Protein AF-A0A7Y5UTC5-F1 (afdb_monomer_lite)

Foldseek 3Di:
DDDPPADPVNVVVVVVVQVPDDPVRVVVVVVVVVVVVVVVQLVVLCVVCVPDDPVVSVLVVVCVVLPPVRSVVVVVVCVVVVND

Structure (mmCIF, N/CA/C/O backbone):
data_AF-A0A7Y5UTC5-F1
#
_entry.id   AF-A0A7Y5UTC5-F1
#
loop_
_atom_site.group_PDB
_atom_site.id
_atom_site.type_symbol
_atom_site.label_atom_id
_atom_site.label_alt_id
_atom_site.label_comp_id
_atom_site.label_asym_id
_atom_site.label_entity_id
_atom_site.label_seq_id
_atom_site.pdbx_PDB_ins_code
_atom_site.Cartn_x
_atom_site.Cartn_y
_atom_site.Cartn_z
_atom_site.occupancy
_atom_site.B_iso_or_equiv
_atom_site.auth_seq_id
_atom_site.auth_comp_id
_atom_site.auth_asym_id
_atom_site.auth_atom_id
_atom_site.pdbx_PDB_model_num
ATOM 1 N N . MET A 1 1 ? 6.847 -23.659 -9.095 1.00 45.91 1 MET A N 1
ATOM 2 C CA . MET A 1 1 ? 7.168 -22.288 -9.545 1.00 45.91 1 MET A CA 1
ATOM 3 C C . MET A 1 1 ? 6.751 -22.196 -11.004 1.00 45.91 1 MET A C 1
ATOM 5 O O . MET A 1 1 ? 7.249 -22.996 -11.785 1.00 45.91 1 MET A O 1
ATOM 9 N N . ARG A 1 2 ? 5.760 -21.366 -11.362 1.00 53.53 2 ARG A N 1
ATOM 10 C CA . ARG A 1 2 ? 5.371 -21.222 -12.777 1.00 53.53 2 ARG A CA 1
ATOM 11 C C . ARG A 1 2 ? 6.510 -20.523 -13.534 1.00 53.53 2 ARG A C 1
ATOM 13 O O . ARG A 1 2 ? 7.109 -19.614 -12.954 1.00 53.53 2 ARG A O 1
ATOM 20 N N . PRO A 1 3 ? 6.819 -20.920 -14.781 1.00 54.72 3 PRO A N 1
ATOM 21 C CA . PRO A 1 3 ? 7.595 -20.075 -15.678 1.00 54.72 3 PRO A CA 1
ATOM 22 C C . PRO A 1 3 ? 6.942 -18.693 -15.699 1.00 54.72 3 PRO A C 1
ATOM 24 O O . PRO A 1 3 ? 5.719 -18.599 -15.699 1.00 54.72 3 PRO A O 1
ATOM 27 N N . SER A 1 4 ? 7.743 -17.635 -15.640 1.00 68.44 4 SER A N 1
ATOM 28 C CA . SER A 1 4 ? 7.244 -16.266 -15.742 1.00 68.44 4 SER A CA 1
ATOM 29 C C . SER A 1 4 ? 6.338 -16.150 -16.974 1.00 68.44 4 SER A C 1
ATOM 31 O O . SER A 1 4 ? 6.834 -16.250 -18.094 1.00 68.44 4 SER A O 1
ATOM 33 N N . ASP A 1 5 ? 5.034 -15.900 -16.777 1.00 84.38 5 ASP A N 1
ATOM 34 C CA . ASP A 1 5 ? 4.056 -15.631 -17.855 1.00 84.38 5 ASP A CA 1
ATOM 35 C C . ASP A 1 5 ? 4.455 -14.393 -18.697 1.00 84.38 5 ASP A C 1
ATOM 37 O O . ASP A 1 5 ? 3.822 -14.043 -19.689 1.00 84.38 5 ASP A O 1
ATOM 41 N N . THR A 1 6 ? 5.529 -13.706 -18.298 1.00 85.25 6 THR A N 1
ATOM 42 C CA . THR A 1 6 ? 6.207 -12.653 -19.046 1.00 85.25 6 THR A CA 1
ATOM 43 C C . THR A 1 6 ? 7.492 -13.201 -19.675 1.00 85.25 6 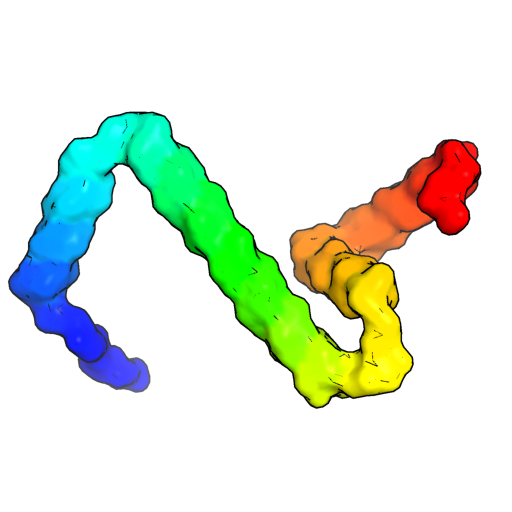THR A C 1
ATOM 45 O O . THR A 1 6 ? 8.422 -13.596 -18.968 1.00 85.25 6 THR A O 1
ATOM 48 N N . SER A 1 7 ? 7.583 -13.196 -21.006 1.00 92.00 7 SER A N 1
ATOM 49 C CA . SER A 1 7 ? 8.828 -13.560 -21.695 1.00 92.00 7 SER A CA 1
ATOM 50 C C . SER A 1 7 ? 9.939 -12.526 -21.429 1.00 92.00 7 SER A C 1
ATOM 52 O O . SER A 1 7 ? 9.636 -11.359 -21.153 1.00 92.00 7 SER A O 1
ATOM 54 N N . PRO A 1 8 ? 11.231 -12.893 -21.564 1.00 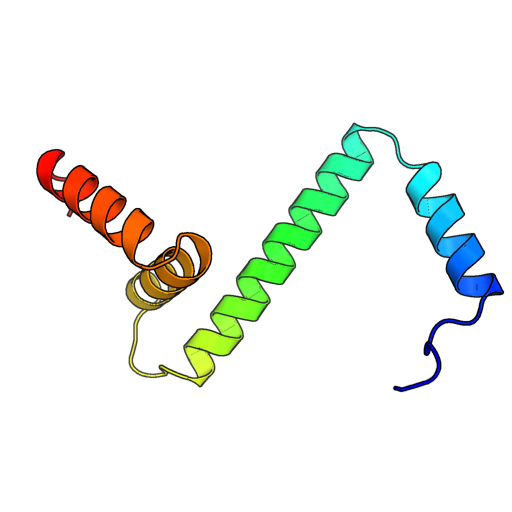92.69 8 PRO A N 1
ATOM 55 C CA . PRO A 1 8 ? 12.339 -11.959 -21.341 1.00 92.69 8 PRO A CA 1
ATOM 56 C C . PRO A 1 8 ? 12.246 -10.675 -22.179 1.00 92.69 8 PRO A C 1
ATOM 58 O O . PRO A 1 8 ? 12.527 -9.587 -21.683 1.00 92.69 8 PRO A O 1
ATOM 61 N N . ALA A 1 9 ? 11.779 -10.781 -23.427 1.00 93.75 9 ALA A N 1
ATOM 62 C CA . ALA A 1 9 ? 11.592 -9.631 -24.311 1.00 93.75 9 ALA A CA 1
ATOM 63 C C . ALA A 1 9 ? 10.512 -8.661 -23.795 1.00 93.75 9 ALA A C 1
ATOM 65 O O . ALA A 1 9 ? 10.691 -7.442 -23.847 1.00 93.75 9 ALA A O 1
ATOM 66 N N . ILE A 1 10 ? 9.404 -9.185 -23.258 1.00 94.50 10 ILE A N 1
ATOM 67 C CA . ILE A 1 10 ? 8.344 -8.351 -22.677 1.00 94.50 10 ILE A CA 1
ATOM 68 C C . ILE A 1 10 ? 8.820 -7.706 -21.376 1.00 94.50 10 ILE A C 1
ATOM 70 O O . ILE A 1 10 ? 8.550 -6.526 -21.155 1.00 94.50 10 ILE A O 1
ATOM 74 N N . GLN A 1 11 ? 9.575 -8.429 -20.546 1.00 93.56 11 GLN A N 1
ATOM 75 C CA . GLN A 1 11 ? 10.150 -7.851 -19.333 1.00 93.56 11 GLN A CA 1
ATOM 76 C C . GLN A 1 11 ? 11.110 -6.699 -19.666 1.00 93.56 11 GLN A C 1
ATOM 78 O O . GLN A 1 11 ? 10.979 -5.623 -19.091 1.00 93.56 11 GLN A O 1
ATOM 83 N N . ALA A 1 12 ? 11.989 -6.867 -20.661 1.00 95.56 12 ALA A N 1
ATOM 84 C CA . ALA A 1 12 ? 12.896 -5.808 -21.106 1.00 95.56 12 ALA A CA 1
ATOM 85 C C . ALA A 1 12 ? 12.145 -4.549 -21.578 1.00 95.56 12 ALA A C 1
ATOM 87 O O . ALA A 1 12 ? 12.544 -3.429 -21.255 1.00 95.56 12 ALA A O 1
ATOM 88 N N . ARG A 1 13 ? 11.021 -4.719 -22.290 1.00 96.31 13 ARG A N 1
ATOM 89 C CA . ARG A 1 13 ? 10.168 -3.599 -22.715 1.00 96.31 13 ARG A CA 1
ATOM 90 C C . ARG A 1 13 ? 9.505 -2.893 -21.531 1.00 96.31 13 ARG A C 1
ATOM 92 O O . ARG A 1 13 ? 9.489 -1.664 -21.501 1.00 96.31 13 ARG A O 1
ATOM 99 N N . LYS A 1 14 ? 8.977 -3.649 -20.563 1.00 94.44 14 LYS A N 1
ATOM 100 C CA . LYS A 1 14 ? 8.385 -3.092 -19.335 1.00 94.44 14 LYS A CA 1
ATOM 101 C C . LYS A 1 14 ? 9.416 -2.290 -18.546 1.00 94.44 14 LYS A C 1
ATOM 103 O O . LYS A 1 14 ? 9.137 -1.161 -18.156 1.00 94.44 14 LYS A O 1
ATOM 108 N N . ASP A 1 15 ? 10.614 -2.842 -18.375 1.00 95.50 15 ASP A N 1
ATOM 109 C CA . ASP A 1 15 ? 11.694 -2.176 -17.654 1.00 95.50 15 ASP A CA 1
ATOM 110 C C . ASP A 1 15 ? 12.137 -0.892 -18.358 1.00 95.50 15 ASP A C 1
ATOM 112 O O . ASP A 1 15 ? 12.359 0.123 -17.702 1.00 95.50 15 ASP A O 1
ATOM 116 N N . ALA A 1 16 ? 12.259 -0.914 -19.690 1.00 97.19 16 ALA A N 1
ATOM 117 C CA . ALA A 1 16 ? 12.593 0.274 -20.470 1.00 97.19 16 ALA A CA 1
ATOM 118 C C . ALA A 1 16 ? 11.532 1.374 -20.302 1.00 97.19 16 ALA A C 1
ATOM 120 O O . ALA A 1 16 ? 11.890 2.514 -20.013 1.00 97.19 16 ALA A O 1
ATOM 121 N N . GLY A 1 17 ? 10.246 1.016 -20.394 1.00 96.62 17 GLY A N 1
ATOM 122 C CA . GLY A 1 17 ? 9.138 1.953 -20.186 1.00 96.62 17 GLY A CA 1
ATOM 123 C C . GLY A 1 17 ? 9.096 2.526 -18.768 1.00 96.62 17 GLY A C 1
ATOM 124 O O . GL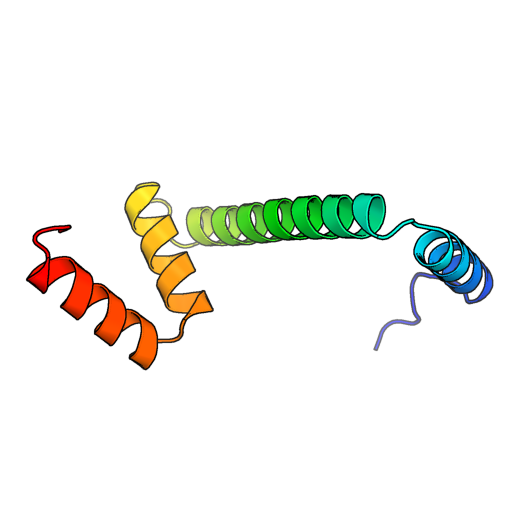Y A 1 17 ? 8.913 3.724 -18.591 1.00 96.62 17 GLY A O 1
ATOM 125 N N . TYR A 1 18 ? 9.339 1.705 -17.743 1.00 94.94 18 TYR A N 1
ATOM 126 C CA . TYR A 1 18 ? 9.411 2.193 -16.363 1.00 94.94 18 TYR A CA 1
ATOM 127 C C . TYR A 1 18 ? 10.617 3.120 -16.141 1.00 94.94 18 TYR A C 1
ATOM 129 O O . TYR A 1 18 ? 10.508 4.150 -15.473 1.00 94.94 18 TYR A O 1
ATOM 137 N N . ARG A 1 19 ? 11.779 2.792 -16.726 1.00 96.19 19 ARG A N 1
ATOM 138 C CA . ARG A 1 19 ? 12.982 3.633 -16.629 1.00 96.19 19 ARG A CA 1
ATOM 139 C C . ARG A 1 19 ? 12.805 4.985 -17.319 1.00 96.19 19 ARG A C 1
ATOM 141 O O . ARG A 1 19 ? 13.378 5.950 -16.821 1.00 96.19 19 ARG A O 1
ATOM 148 N N . SER A 1 20 ? 12.010 5.069 -18.386 1.00 97.62 20 SER A N 1
ATOM 149 C CA . SER A 1 20 ? 11.754 6.329 -19.092 1.00 97.62 20 SER A CA 1
ATOM 150 C C . SER A 1 20 ? 10.786 7.273 -18.378 1.00 97.62 20 SER A C 1
ATOM 152 O O . SER A 1 20 ? 10.710 8.431 -18.769 1.00 97.62 20 SER A O 1
ATOM 154 N N . LEU A 1 21 ? 10.067 6.815 -17.346 1.00 97.81 21 LEU A N 1
ATOM 155 C CA . LEU A 1 21 ? 9.171 7.679 -16.574 1.00 97.81 21 LEU A CA 1
ATOM 156 C C . LEU A 1 21 ? 9.956 8.763 -15.827 1.00 97.81 21 LEU A C 1
ATOM 158 O O . LEU A 1 21 ? 10.931 8.459 -15.123 1.00 97.81 21 LEU A O 1
ATOM 162 N N . SER A 1 22 ? 9.472 10.000 -15.910 1.00 98.31 22 SER A N 1
ATOM 163 C CA . SER A 1 22 ? 9.895 11.110 -15.058 1.00 98.31 22 SER A CA 1
ATOM 164 C C . SER A 1 22 ? 9.558 10.847 -13.580 1.00 98.31 22 SER A C 1
ATOM 166 O O . SER A 1 22 ? 8.724 9.990 -13.266 1.00 98.31 22 SER A O 1
ATOM 168 N N . PRO A 1 23 ? 10.164 11.583 -12.628 1.00 97.62 23 PRO A N 1
ATOM 169 C CA . PRO A 1 23 ? 9.835 11.438 -11.210 1.00 97.62 23 PRO A CA 1
ATOM 170 C C . PRO A 1 23 ? 8.341 11.619 -10.895 1.00 97.62 23 PRO A C 1
ATOM 172 O O . PRO A 1 23 ? 7.807 10.879 -10.071 1.00 97.62 23 PRO A O 1
ATOM 175 N N . THR A 1 24 ? 7.661 12.552 -11.569 1.00 98.31 24 THR A N 1
ATOM 176 C CA . THR A 1 24 ? 6.223 12.798 -11.381 1.00 98.31 24 THR A CA 1
ATOM 177 C C . THR A 1 24 ? 5.387 11.624 -11.875 1.00 98.31 24 THR A C 1
ATOM 179 O O . THR A 1 24 ? 4.579 11.104 -11.111 1.00 98.31 24 THR A O 1
ATOM 182 N N . GLU A 1 25 ? 5.638 11.139 -13.094 1.00 98.25 25 GLU A N 1
ATOM 183 C CA . GLU A 1 25 ? 4.908 9.994 -13.660 1.00 98.25 25 GLU A CA 1
ATOM 184 C C . GLU A 1 25 ? 5.130 8.719 -12.832 1.00 98.25 25 GLU A C 1
ATOM 186 O O . GLU A 1 25 ? 4.212 7.926 -12.628 1.00 98.25 25 GLU A O 1
ATOM 191 N N . ARG A 1 26 ? 6.339 8.524 -12.281 1.00 97.75 26 ARG A N 1
ATOM 192 C CA . ARG A 1 26 ? 6.589 7.435 -11.322 1.00 97.75 26 ARG A CA 1
ATOM 193 C C . ARG A 1 26 ? 5.767 7.604 -10.050 1.00 97.75 26 ARG A C 1
ATOM 195 O O . ARG A 1 26 ? 5.233 6.622 -9.544 1.00 97.75 26 ARG A O 1
ATOM 202 N N . GLY A 1 27 ? 5.671 8.825 -9.527 1.00 98.12 27 GLY A N 1
ATOM 203 C CA . GLY A 1 27 ? 4.849 9.132 -8.358 1.00 98.12 27 GLY A CA 1
ATOM 204 C C . GLY A 1 27 ? 3.361 8.865 -8.595 1.00 98.12 27 GLY A C 1
ATOM 205 O O . GLY A 1 27 ? 2.694 8.314 -7.721 1.00 98.12 27 GLY A O 1
ATOM 206 N N . GLU A 1 28 ? 2.850 9.206 -9.776 1.00 98.19 28 GLU A N 1
ATOM 207 C CA . GLU A 1 28 ? 1.472 8.914 -10.189 1.00 98.19 28 GLU A CA 1
ATOM 208 C C . GLU A 1 28 ? 1.229 7.408 -10.289 1.00 98.19 28 GLU A C 1
ATOM 210 O O . GLU A 1 28 ? 0.315 6.898 -9.645 1.00 98.19 28 GLU A O 1
ATOM 215 N N . LEU A 1 29 ? 2.117 6.674 -10.965 1.00 97.31 29 LEU A N 1
ATOM 216 C CA . LEU A 1 29 ? 2.017 5.219 -11.071 1.00 97.31 29 LEU A CA 1
ATOM 217 C C . LEU A 1 29 ? 2.039 4.529 -9.696 1.00 97.31 29 LEU A C 1
ATOM 219 O O . LEU A 1 29 ? 1.295 3.576 -9.463 1.00 97.31 29 LEU A O 1
ATOM 223 N N . LEU A 1 30 ? 2.876 5.007 -8.769 1.00 97.00 30 LEU A N 1
ATOM 224 C CA . LEU A 1 30 ? 2.913 4.497 -7.395 1.00 97.00 30 LEU A CA 1
ATOM 225 C C . LEU A 1 30 ? 1.610 4.782 -6.641 1.00 97.00 30 LEU A C 1
ATOM 227 O O . LEU A 1 30 ? 1.140 3.921 -5.897 1.00 97.00 30 LEU A O 1
ATOM 231 N N . ARG A 1 31 ? 1.016 5.964 -6.832 1.00 98.12 31 ARG A N 1
ATOM 232 C CA . ARG A 1 31 ? -0.266 6.335 -6.219 1.00 98.12 31 ARG A CA 1
ATOM 233 C C . ARG A 1 31 ? -1.400 5.449 -6.729 1.00 98.12 31 ARG A C 1
ATOM 235 O O . ARG A 1 31 ? -2.171 4.936 -5.919 1.00 98.12 31 ARG A O 1
ATOM 242 N N . ASP A 1 32 ? -1.457 5.220 -8.036 1.00 98.00 32 ASP A N 1
ATOM 243 C CA . ASP A 1 32 ? -2.464 4.361 -8.660 1.00 98.00 32 ASP A CA 1
ATOM 244 C C . ASP A 1 32 ? -2.327 2.915 -8.178 1.00 98.00 32 ASP A C 1
ATOM 246 O O . ASP A 1 32 ? -3.311 2.281 -7.790 1.00 98.00 32 ASP A O 1
ATOM 250 N N . ALA A 1 33 ? -1.091 2.407 -8.116 1.00 97.50 33 ALA A N 1
ATOM 251 C CA . ALA A 1 33 ? -0.807 1.080 -7.581 1.00 97.50 33 ALA A CA 1
ATOM 252 C C . ALA A 1 33 ? -1.209 0.958 -6.102 1.00 97.50 33 ALA A C 1
ATOM 254 O O . ALA A 1 33 ? -1.772 -0.061 -5.696 1.00 97.50 33 ALA A O 1
ATOM 255 N N . TRP A 1 34 ? -0.957 1.995 -5.297 1.00 97.25 34 TRP A N 1
ATOM 256 C CA . TRP A 1 34 ? -1.366 2.031 -3.896 1.00 97.25 34 TRP A CA 1
ATOM 257 C C . TRP A 1 34 ? -2.892 1.988 -3.749 1.00 97.25 34 TRP A C 1
ATOM 259 O O . TRP A 1 34 ? -3.405 1.179 -2.974 1.00 97.25 34 TRP A O 1
ATOM 269 N N . TRP A 1 35 ? -3.625 2.789 -4.533 1.00 98.00 35 TRP A N 1
ATOM 270 C CA . TRP A 1 35 ? -5.090 2.802 -4.514 1.00 98.00 35 TRP A CA 1
ATOM 271 C C . TRP A 1 35 ? -5.676 1.451 -4.938 1.00 98.00 35 TRP A C 1
ATOM 273 O O . TRP A 1 35 ? -6.493 0.873 -4.222 1.00 98.00 35 TRP A O 1
ATOM 283 N N . ALA A 1 36 ? -5.193 0.890 -6.049 1.00 98.31 36 ALA A N 1
ATOM 284 C CA . ALA A 1 36 ? -5.622 -0.422 -6.523 1.00 98.31 36 ALA A CA 1
ATOM 285 C C . ALA A 1 36 ? -5.344 -1.527 -5.486 1.00 98.31 36 ALA A C 1
ATOM 287 O O . ALA A 1 36 ? -6.196 -2.379 -5.227 1.00 98.31 36 ALA A O 1
ATOM 288 N N . GLY A 1 37 ? -4.170 -1.493 -4.846 1.00 97.88 37 GLY A N 1
ATOM 289 C CA . GLY A 1 37 ? -3.806 -2.428 -3.784 1.00 97.88 37 GLY A CA 1
ATOM 290 C C . GLY A 1 37 ? -4.671 -2.290 -2.527 1.00 97.88 37 GLY A C 1
ATOM 291 O O . GLY A 1 37 ? -4.997 -3.298 -1.893 1.00 97.88 37 GLY A O 1
ATOM 292 N N . ARG A 1 38 ? -5.068 -1.067 -2.159 1.00 97.56 38 ARG A N 1
ATOM 293 C CA . ARG A 1 38 ? -6.011 -0.804 -1.062 1.00 97.56 38 ARG A CA 1
ATOM 294 C C . ARG A 1 38 ? -7.391 -1.383 -1.373 1.00 97.56 38 ARG A C 1
ATOM 296 O O . ARG A 1 38 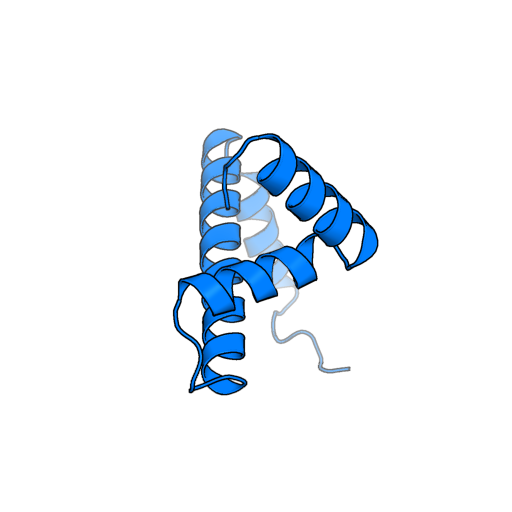? -7.914 -2.149 -0.565 1.00 97.56 38 ARG A O 1
ATOM 303 N N . GLU A 1 39 ? -7.941 -1.085 -2.548 1.00 98.00 39 GLU A N 1
ATOM 304 C CA . GLU A 1 39 ? -9.269 -1.560 -2.956 1.00 98.00 39 GLU A CA 1
ATOM 305 C C . GLU A 1 39 ? -9.339 -3.085 -3.045 1.00 98.00 39 GLU A C 1
ATOM 307 O O . GLU A 1 39 ? -10.298 -3.696 -2.570 1.00 98.00 39 GLU A O 1
ATOM 312 N N . LEU A 1 40 ? -8.289 -3.729 -3.562 1.00 98.38 40 LEU A N 1
ATOM 313 C CA . LEU A 1 40 ? -8.215 -5.188 -3.599 1.00 98.38 40 LEU A CA 1
ATOM 314 C C . LEU A 1 40 ? -8.238 -5.803 -2.189 1.00 98.38 40 LEU A C 1
ATOM 316 O O . LEU A 1 40 ? -8.896 -6.821 -1.953 1.00 98.38 40 LEU A O 1
ATOM 320 N N . GLN A 1 41 ? -7.537 -5.191 -1.232 1.00 98.38 41 GLN A N 1
ATOM 321 C CA . GLN A 1 41 ? -7.541 -5.657 0.155 1.00 98.38 41 GLN A CA 1
ATOM 322 C C . GLN A 1 41 ? -8.905 -5.458 0.823 1.00 98.38 41 GLN A C 1
ATOM 324 O O . GLN A 1 41 ? -9.365 -6.377 1.506 1.00 98.38 41 GLN A O 1
ATOM 329 N N . LEU A 1 42 ? -9.562 -4.315 0.593 1.00 98.25 42 LEU A N 1
ATOM 330 C CA . LEU A 1 42 ? -10.918 -4.052 1.082 1.00 98.25 42 LEU A CA 1
ATOM 331 C C . LEU A 1 42 ? -11.931 -5.025 0.490 1.00 98.25 42 LEU A C 1
ATOM 333 O O . LEU A 1 42 ? -12.712 -5.600 1.238 1.00 98.25 42 LEU A O 1
ATOM 337 N N . ALA A 1 43 ? -11.877 -5.302 -0.814 1.00 98.31 43 ALA A N 1
ATOM 338 C CA . ALA A 1 43 ? -12.727 -6.314 -1.439 1.00 98.31 43 ALA A CA 1
ATOM 339 C C . ALA A 1 43 ? -12.551 -7.690 -0.772 1.00 98.31 43 ALA A C 1
ATOM 341 O O . ALA A 1 43 ? -13.528 -8.366 -0.449 1.00 98.31 43 ALA A O 1
ATOM 342 N N . GLY A 1 44 ? -11.306 -8.074 -0.474 1.00 98.12 44 GLY A N 1
ATOM 343 C CA . GLY A 1 44 ? -11.023 -9.293 0.279 1.00 98.12 44 GLY A CA 1
ATOM 344 C C . GLY A 1 44 ? -11.556 -9.272 1.718 1.00 98.12 44 GLY A C 1
ATOM 345 O O . GLY A 1 44 ? -11.919 -10.323 2.240 1.00 98.12 44 GLY A O 1
ATOM 346 N N . LEU A 1 45 ? -11.592 -8.111 2.380 1.00 98.38 45 LEU A N 1
ATOM 347 C CA . LEU A 1 45 ? -12.181 -7.962 3.714 1.00 98.38 45 LEU A CA 1
ATOM 348 C C . LEU A 1 45 ? -13.713 -8.022 3.665 1.00 98.38 45 LEU A C 1
ATOM 350 O O . LEU A 1 45 ? -14.279 -8.776 4.449 1.00 98.38 45 LEU A O 1
ATOM 354 N N . ARG A 1 46 ? -14.361 -7.354 2.700 1.00 98.44 46 ARG A N 1
ATOM 355 C CA . ARG A 1 46 ? -15.815 -7.443 2.453 1.00 98.44 46 ARG A CA 1
ATOM 356 C C . ARG A 1 46 ? -16.264 -8.893 2.261 1.00 98.44 46 ARG A C 1
ATOM 358 O O . ARG A 1 46 ? -17.264 -9.311 2.827 1.00 98.44 46 ARG A O 1
ATOM 365 N N . ALA A 1 47 ? -15.485 -9.684 1.519 1.00 98.38 47 ALA A N 1
ATOM 366 C CA . ALA A 1 47 ? -15.773 -11.103 1.313 1.00 98.38 47 ALA A CA 1
ATOM 367 C C . ALA A 1 47 ? -15.635 -11.955 2.591 1.00 98.38 47 ALA A C 1
ATOM 369 O O . ALA A 1 47 ? -16.345 -12.946 2.744 1.00 98.38 47 ALA A O 1
ATOM 370 N N . ARG A 1 48 ? -14.719 -11.600 3.505 1.00 98.06 48 ARG A N 1
ATOM 371 C CA . ARG A 1 48 ? -14.488 -12.337 4.764 1.00 98.06 48 ARG A CA 1
ATOM 372 C C . ARG A 1 48 ? -15.411 -11.903 5.902 1.00 98.06 48 ARG A C 1
ATOM 374 O O . ARG A 1 48 ? -15.717 -12.720 6.764 1.00 98.06 48 ARG A O 1
ATOM 381 N N . PHE A 1 49 ? -15.823 -10.639 5.915 1.00 97.88 49 PHE A N 1
ATOM 382 C CA . PHE A 1 49 ? -16.617 -10.024 6.978 1.00 97.88 49 PHE A CA 1
ATOM 383 C C . PHE A 1 49 ? -17.834 -9.293 6.387 1.00 97.88 49 PHE A C 1
ATOM 385 O O . PHE A 1 49 ? -17.916 -8.069 6.472 1.00 97.88 49 PHE A O 1
ATOM 392 N N . PRO A 1 50 ? -18.786 -10.016 5.769 1.00 97.56 50 PRO A N 1
ATOM 393 C CA . PRO A 1 50 ? -19.909 -9.403 5.051 1.00 97.56 50 PRO A CA 1
ATOM 394 C C . PRO A 1 50 ? -20.858 -8.582 5.942 1.00 97.56 50 PRO A C 1
ATOM 396 O O . PRO A 1 50 ? -21.611 -7.759 5.437 1.00 97.56 50 PRO A O 1
ATOM 399 N N . GLN A 1 51 ? -20.839 -8.809 7.257 1.00 98.06 51 GLN A N 1
ATOM 400 C CA . GLN A 1 51 ? -21.653 -8.096 8.246 1.00 98.06 51 GLN A CA 1
ATOM 401 C C . GLN A 1 51 ? -21.063 -6.754 8.708 1.00 98.06 51 GLN A C 1
ATOM 403 O O . GLN A 1 51 ? -21.734 -6.010 9.421 1.00 98.06 51 GLN A O 1
ATOM 408 N N . GLU A 1 52 ? -19.804 -6.466 8.380 1.00 97.88 52 GLU A N 1
ATOM 409 C CA . GLU A 1 52 ? -19.133 -5.251 8.835 1.00 97.88 52 GLU A CA 1
ATOM 410 C C . GLU A 1 52 ? -19.382 -4.076 7.895 1.00 97.88 52 GLU A C 1
ATOM 412 O O . GLU A 1 52 ? -19.418 -4.222 6.673 1.00 97.88 52 GLU A O 1
ATOM 417 N N . ASN A 1 53 ? -19.535 -2.890 8.479 1.00 97.50 53 ASN A N 1
ATOM 418 C CA . ASN A 1 53 ? -19.621 -1.653 7.717 1.00 97.50 53 ASN A CA 1
ATOM 419 C C . ASN A 1 53 ? -18.231 -1.182 7.255 1.00 97.50 53 ASN A C 1
ATOM 421 O O . ASN A 1 53 ? -17.199 -1.653 7.731 1.00 97.50 53 ASN A O 1
ATOM 425 N N . GLU A 1 54 ? -18.199 -0.209 6.345 1.00 96.44 54 GLU A N 1
ATOM 426 C CA . GLU A 1 54 ? -16.949 0.258 5.735 1.00 96.44 54 GLU A CA 1
ATOM 427 C C . GLU A 1 54 ? -15.928 0.764 6.771 1.00 96.44 54 GLU A C 1
ATOM 429 O O . GLU A 1 54 ? -14.754 0.423 6.681 1.00 96.44 54 GLU A O 1
ATOM 434 N N . ALA A 1 55 ? -16.363 1.486 7.809 1.00 96.31 55 ALA A N 1
ATOM 435 C CA . ALA A 1 55 ? -15.460 1.991 8.847 1.00 96.31 55 ALA A CA 1
ATOM 436 C C . ALA A 1 55 ? -14.789 0.856 9.644 1.00 96.31 55 ALA A C 1
ATOM 438 O O . ALA A 1 55 ? -13.607 0.937 9.981 1.00 96.31 55 ALA A O 1
ATOM 439 N N . GLN A 1 56 ? -15.516 -0.229 9.919 1.00 97.69 56 GLN A N 1
ATOM 440 C CA . GLN A 1 56 ? -14.960 -1.419 10.568 1.00 97.69 56 GLN A CA 1
ATOM 441 C C . GLN A 1 56 ? -13.938 -2.123 9.666 1.00 97.69 56 GLN A C 1
ATOM 443 O O . GLN A 1 56 ? -12.854 -2.488 10.127 1.00 97.69 56 GLN A O 1
ATOM 448 N N . LEU A 1 57 ? -14.234 -2.243 8.369 1.00 98.38 57 LEU A N 1
ATOM 449 C CA . LEU A 1 57 ? -13.312 -2.828 7.394 1.00 98.38 57 LEU A CA 1
ATOM 450 C C . LEU A 1 57 ? -12.037 -1.987 7.233 1.00 98.38 57 LEU A C 1
ATOM 452 O O . LEU A 1 57 ? -10.940 -2.543 7.142 1.00 98.38 57 LEU A O 1
ATOM 456 N N . GLU A 1 58 ? -12.152 -0.659 7.254 1.00 97.00 58 GLU A N 1
ATOM 457 C CA . GLU A 1 58 ? -11.004 0.249 7.234 1.00 97.00 58 GLU A CA 1
ATOM 458 C C . GLU A 1 58 ? -10.133 0.113 8.487 1.00 97.00 58 GLU A C 1
ATOM 460 O O . GLU A 1 58 ? -8.906 0.092 8.373 1.00 97.00 58 GLU A O 1
ATOM 465 N N . LEU A 1 59 ? -10.734 -0.053 9.672 1.00 96.88 59 LEU A N 1
ATOM 466 C CA . LEU A 1 59 ? -9.985 -0.325 10.903 1.00 96.88 59 LEU A CA 1
ATOM 467 C C . LEU A 1 59 ? -9.229 -1.654 10.824 1.00 96.88 59 LEU A C 1
ATOM 469 O O . LEU A 1 59 ? -8.053 -1.701 11.179 1.00 96.88 59 LEU A O 1
ATOM 473 N N . ARG A 1 60 ? -9.850 -2.711 10.289 1.00 97.69 60 ARG A N 1
ATOM 474 C CA . ARG A 1 60 ? -9.167 -3.997 10.059 1.00 97.69 60 ARG A CA 1
ATOM 475 C C . ARG A 1 60 ? -8.016 -3.876 9.069 1.00 97.69 60 ARG A C 1
ATOM 477 O O . ARG A 1 60 ? -6.979 -4.517 9.240 1.00 97.69 60 ARG A O 1
ATOM 484 N N . LEU A 1 61 ? -8.188 -3.077 8.016 1.00 98.00 61 LEU A N 1
ATOM 485 C CA . LEU A 1 61 ? -7.116 -2.817 7.062 1.00 98.00 61 LEU A CA 1
ATOM 486 C C . LEU A 1 61 ? -5.953 -2.068 7.726 1.00 98.00 61 LEU A C 1
ATOM 488 O O . LEU A 1 61 ? -4.798 -2.440 7.524 1.00 98.00 61 LEU A O 1
ATOM 492 N N . ALA A 1 62 ? -6.257 -1.062 8.548 1.00 97.50 62 ALA A N 1
ATOM 493 C CA . ALA A 1 62 ? -5.259 -0.313 9.303 1.00 97.50 62 ALA A CA 1
ATOM 494 C C . ALA A 1 62 ? -4.503 -1.206 10.300 1.00 97.50 62 ALA A C 1
ATOM 496 O O . ALA A 1 62 ? -3.275 -1.155 10.345 1.00 97.50 62 ALA A O 1
ATOM 497 N N . GLU A 1 63 ? -5.204 -2.070 11.038 1.00 97.75 63 GLU A N 1
ATOM 498 C CA . GLU A 1 63 ? -4.593 -3.058 11.935 1.00 97.75 63 GLU A CA 1
ATOM 499 C C . GLU A 1 63 ? -3.648 -3.995 11.175 1.00 97.75 63 GLU A C 1
ATOM 501 O O . GLU A 1 63 ? -2.517 -4.228 11.601 1.00 97.75 63 GLU A O 1
ATOM 506 N N . ARG A 1 64 ? -4.060 -4.469 9.991 1.00 96.38 64 ARG A N 1
ATOM 507 C CA . ARG A 1 64 ? -3.223 -5.321 9.136 1.00 96.38 64 ARG A CA 1
ATOM 508 C C . ARG A 1 64 ? -1.953 -4.618 8.646 1.00 96.38 64 ARG A C 1
ATOM 510 O O . ARG A 1 64 ? -0.924 -5.278 8.526 1.00 96.38 64 ARG A O 1
ATOM 517 N N . TRP A 1 65 ? -2.017 -3.332 8.304 1.00 96.81 65 TRP A N 1
ATOM 518 C CA . TRP A 1 65 ? -0.857 -2.585 7.797 1.00 96.81 65 TRP A CA 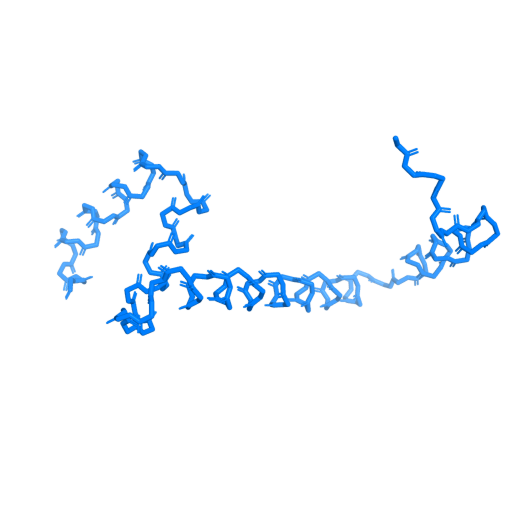1
ATOM 519 C C . TRP A 1 65 ? 0.117 -2.170 8.892 1.00 96.81 65 TRP A C 1
ATOM 521 O O . TRP A 1 65 ? 1.325 -2.226 8.684 1.00 96.81 65 TRP A O 1
ATOM 531 N N . LEU A 1 66 ? -0.402 -1.744 10.041 1.00 97.25 66 LEU A N 1
ATOM 532 C CA . LEU A 1 66 ? 0.419 -1.295 11.163 1.00 97.25 66 LEU A CA 1
ATOM 533 C C . LEU A 1 66 ? 0.974 -2.473 11.971 1.00 97.25 66 LEU A C 1
ATOM 535 O O . LEU A 1 66 ? 2.020 -2.347 12.605 1.00 97.25 66 LEU A O 1
ATOM 539 N N . GLY A 1 67 ? 0.281 -3.610 11.944 1.00 97.56 67 GLY A N 1
ATOM 540 C CA . GLY A 1 67 ? 0.484 -4.683 12.903 1.00 97.56 67 GLY A CA 1
ATOM 541 C C . GLY A 1 67 ? -0.155 -4.353 14.260 1.00 97.56 67 GLY A C 1
ATOM 542 O O . GLY A 1 67 ? -0.470 -3.192 14.544 1.00 97.56 67 GLY A O 1
ATOM 543 N N . PRO A 1 68 ? -0.345 -5.369 15.118 1.00 95.44 68 PRO A N 1
ATOM 544 C CA . PRO A 1 68 ? -1.134 -5.242 16.343 1.00 95.44 68 PRO A CA 1
ATOM 545 C C . PRO A 1 68 ? -0.560 -4.208 17.323 1.00 95.44 68 PRO A C 1
ATOM 547 O O . PRO A 1 68 ? -1.303 -3.373 17.838 1.00 95.44 68 PRO A O 1
ATOM 550 N N . ASP A 1 69 ? 0.760 -4.198 17.528 1.00 97.38 69 ASP A N 1
ATOM 551 C CA . ASP A 1 69 ? 1.404 -3.326 18.520 1.00 97.38 69 ASP A CA 1
ATOM 552 C C . ASP A 1 69 ? 1.286 -1.841 18.154 1.00 97.38 69 ASP A C 1
ATOM 554 O O . ASP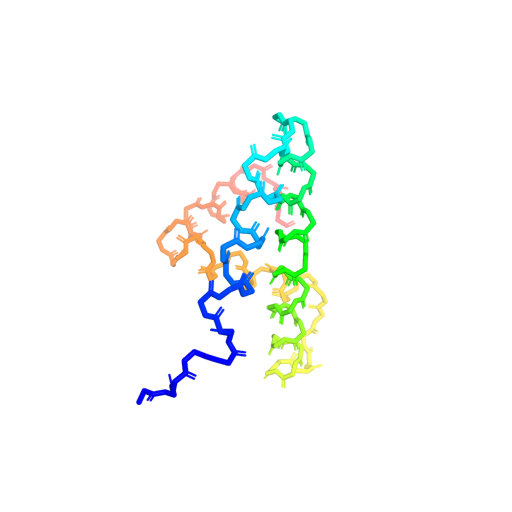 A 1 69 ? 0.944 -0.996 18.986 1.00 97.38 69 ASP A O 1
ATOM 558 N N . LEU A 1 70 ? 1.559 -1.501 16.891 1.00 97.88 70 LEU A N 1
ATOM 559 C CA . LEU A 1 70 ? 1.473 -0.119 16.428 1.00 97.88 70 LEU A CA 1
ATOM 560 C C . LEU A 1 70 ? 0.015 0.332 16.307 1.00 97.88 70 LEU A C 1
ATOM 562 O O . LEU A 1 70 ? -0.293 1.471 16.657 1.00 97.88 70 LEU A O 1
ATOM 566 N N . PHE A 1 71 ? -0.889 -0.551 15.876 1.00 98.12 71 PHE A N 1
ATOM 567 C CA . PHE A 1 71 ? -2.318 -0.254 15.836 1.00 98.12 71 PHE A CA 1
ATOM 568 C C . PHE A 1 71 ? -2.866 0.075 17.229 1.00 98.12 71 PHE A C 1
ATOM 570 O O . PHE A 1 71 ? -3.523 1.103 17.391 1.00 98.12 71 PHE A O 1
ATOM 577 N N . ALA A 1 72 ? -2.529 -0.723 18.248 1.00 97.12 72 ALA A N 1
ATOM 578 C CA . ALA A 1 72 ? -2.950 -0.480 19.627 1.00 97.12 72 ALA A CA 1
ATOM 579 C C . ALA A 1 72 ? -2.502 0.902 20.131 1.00 97.12 72 ALA A C 1
ATOM 581 O O . ALA A 1 72 ? -3.318 1.662 20.653 1.00 97.12 72 ALA A O 1
ATOM 582 N N . ARG A 1 73 ? -1.237 1.272 19.889 1.00 97.50 73 ARG A N 1
ATOM 583 C CA . ARG A 1 73 ? -0.692 2.594 20.252 1.00 97.50 73 ARG A CA 1
ATOM 584 C C . ARG A 1 73 ? -1.406 3.740 19.535 1.00 97.50 73 ARG A C 1
ATOM 586 O O . ARG A 1 73 ? -1.681 4.773 20.139 1.00 97.50 73 ARG A O 1
ATOM 593 N N . VAL A 1 74 ? -1.724 3.572 18.250 1.00 96.69 74 VAL A N 1
ATOM 594 C CA . VAL A 1 74 ? -2.473 4.579 17.479 1.00 96.69 74 VAL A CA 1
ATOM 595 C C . VAL A 1 74 ? -3.895 4.733 18.020 1.00 96.69 74 VAL A C 1
ATOM 597 O O . VAL A 1 74 ? -4.369 5.857 18.173 1.00 96.69 74 VAL A O 1
ATOM 600 N N . MET A 1 75 ? -4.577 3.633 18.339 1.00 95.31 75 MET A N 1
ATOM 601 C CA . MET A 1 75 ? -5.937 3.676 18.886 1.00 95.31 75 MET A CA 1
ATOM 602 C C . MET A 1 75 ? -5.977 4.276 20.293 1.00 95.31 75 MET A C 1
ATOM 604 O O . MET A 1 75 ? -6.885 5.049 20.603 1.00 95.31 75 MET A O 1
ATOM 608 N N . GLU A 1 76 ? -4.971 3.993 21.120 1.00 95.94 76 GLU A N 1
ATOM 609 C CA . GLU A 1 76 ? -4.786 4.654 22.411 1.00 95.94 76 GLU A CA 1
ATOM 610 C C . GLU A 1 76 ? -4.646 6.169 22.240 1.00 95.94 76 GLU A C 1
ATOM 612 O O . GLU A 1 76 ? -5.427 6.923 22.821 1.00 95.94 76 GLU A O 1
ATOM 617 N N . GLN A 1 77 ? -3.760 6.609 21.345 1.00 94.94 77 GLN A N 1
ATOM 618 C CA . GLN A 1 77 ? -3.559 8.028 21.060 1.00 94.94 77 GLN A CA 1
ATOM 619 C C . GLN A 1 77 ? -4.817 8.710 20.489 1.00 94.94 77 GLN A C 1
ATOM 621 O O . GLN A 1 77 ? -5.094 9.870 20.801 1.00 94.94 77 GLN A O 1
ATOM 626 N N . ARG A 1 78 ? -5.599 8.025 19.642 1.00 93.12 78 ARG A N 1
ATOM 627 C CA . ARG A 1 78 ? -6.871 8.563 19.119 1.00 93.12 78 ARG A CA 1
ATOM 628 C C . ARG A 1 78 ? -7.875 8.801 20.243 1.00 93.12 78 ARG A C 1
ATOM 630 O O . ARG A 1 78 ? -8.499 9.860 20.274 1.00 93.12 78 ARG A O 1
ATOM 637 N N . ARG A 1 79 ? -7.982 7.862 21.184 1.00 93.00 79 ARG A N 1
ATOM 638 C CA . ARG A 1 79 ? -8.852 7.969 22.363 1.00 93.00 79 ARG A CA 1
ATOM 639 C C . ARG A 1 79 ? -8.428 9.112 23.287 1.00 93.00 79 ARG A C 1
ATOM 641 O O . ARG A 1 79 ? -9.284 9.889 23.692 1.00 93.00 79 ARG A O 1
ATOM 648 N N . GLU A 1 80 ? -7.134 9.264 23.566 1.00 94.50 80 GLU A N 1
ATOM 649 C CA . GLU A 1 80 ? -6.604 10.380 24.374 1.00 94.50 80 GLU A CA 1
ATOM 650 C C . GLU A 1 80 ? -6.937 11.752 23.777 1.00 94.50 80 GLU A C 1
ATOM 652 O O . GLU A 1 80 ? -7.156 12.723 24.498 1.00 94.50 80 GLU A O 1
ATOM 657 N N . ARG A 1 81 ? -7.005 11.831 22.446 1.00 93.19 81 ARG A N 1
ATOM 658 C CA . ARG A 1 81 ? -7.329 13.055 21.707 1.00 93.19 81 ARG A CA 1
ATOM 659 C C . ARG A 1 81 ? -8.832 13.260 21.477 1.00 93.19 81 ARG A C 1
ATOM 661 O O . ARG A 1 81 ? -9.196 14.194 20.768 1.00 93.19 81 ARG A O 1
ATOM 668 N N . GLY A 1 82 ? -9.694 12.397 22.021 1.00 89.06 82 GLY A N 1
ATOM 669 C CA . GLY A 1 82 ? -11.147 12.473 21.825 1.00 89.06 82 GLY A CA 1
ATOM 670 C C . GLY A 1 82 ? -11.606 12.183 20.390 1.00 89.06 82 GLY A C 1
ATOM 671 O O . GLY A 1 82 ? -12.679 12.622 19.995 1.00 89.06 82 GLY A O 1
ATOM 672 N N . MET A 1 83 ? -10.798 11.468 19.600 1.00 76.75 83 MET A N 1
ATOM 673 C CA . MET A 1 83 ? -11.081 11.090 18.207 1.00 76.75 83 MET A CA 1
ATOM 674 C C . MET A 1 83 ? -11.561 9.632 18.106 1.00 76.75 83 MET A C 1
ATOM 676 O O . MET A 1 83 ? -11.001 8.848 17.328 1.00 76.75 83 MET A O 1
ATOM 680 N N . GLY A 1 84 ? -12.522 9.268 18.960 1.00 65.12 84 GLY A N 1
ATOM 681 C CA . GLY A 1 84 ? -13.121 7.931 19.058 1.00 65.12 84 GLY A CA 1
ATOM 682 C C . GLY A 1 84 ? -14.450 7.826 18.333 1.00 65.12 84 GLY A C 1
ATOM 683 O O . GLY A 1 84 ? -15.224 8.804 18.406 1.00 65.12 84 GLY A O 1
#

Radius of gyration: 18.89 Å; chains: 1; bounding box: 35×35×49 Å

Secondary structure (DSSP, 8-state):
----SS-HHHHHHHHHHHHH--HHHHHHHHHHHHHHHHHHHHHHHHHH-TTS-HHHHHHHHHHHHH-HHHHHHHHHHHHHTT--

pLDDT: mean 93.91, std 9.93, range [45.91, 98.44]

Sequence (84 aa):
MRPSDTSPAIQARKDAGYRSLSPTERGELLRDAWWAGRELQLAGLRARFPQENEAQLELRLAERWLGPDLFARVMEQRRERGMG